Protein AF-A0A2U1L2U5-F1 (afdb_monomer_lite)

InterPro domains:
  IPR002562 3'-5' exonuclease domain [PF01612] (17-107)
  IPR012337 Ribonuclease H-like superfamily [SSF53098] (17-109)
  IPR036397 Ribonuclease H superfamily [G3DSA:3.30.420.10] (6-110)
  IPR051132 3'-5' Exonuclease domain-containing protein [PTHR13620] (3-108)

pLDDT: mean 72.52, std 18.17, range [34.91, 92.06]

Secondary structure (DSSP, 8-state):
-PPPTTTTS-S-----TTHHHHHHHHHHHH---------HHHHHHHHHT-GGGGG--HHHHHHHHH-------HHHHTS-TTSSS--HHHHHHHHHHHHHHHHHHHHHHHHHTTSSS--

S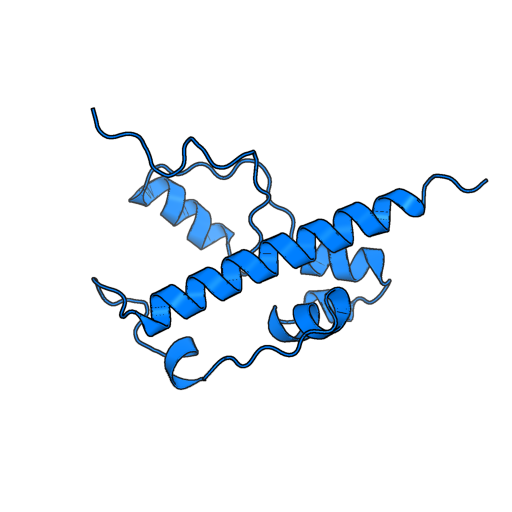equence (119 aa):
MRRDPLSDIPDTTLSKFGIENDVEKLIDDYNLSVGKMVDVRLLASEVYGLKELKNSGIKDLSVRVLGKEIRKPKSVTMSRWDNEWLVPSQVQYACVDAFLSYEIGRVLMNGGQNSSGGL

Organism: Artemisia annua (NCBI:txid35608)

Radius of gyration: 16.22 Å; chains: 1; bounding box: 41×37×44 Å

Foldseek 3Di:
DDDDPPPPDPLFAFEDPPCPVVQVCCCVVPVDDRDDHDHLLVLVCVLVVPPCSVVDDLQVLCCVQVVDHDDDPVCQVVDPPVDPDDDPVVVVNVVVSRVSRRVSVVSSVVSVVVPPPDD

Structure (mmCIF, N/CA/C/O backbone):
data_AF-A0A2U1L2U5-F1
#
_entry.id   AF-A0A2U1L2U5-F1
#
loop_
_atom_site.group_PDB
_atom_site.id
_atom_site.type_symbol
_atom_site.label_atom_id
_atom_site.label_alt_id
_atom_site.label_comp_id
_atom_site.label_asym_id
_atom_site.label_entity_id
_atom_site.label_seq_id
_atom_site.pdbx_PDB_ins_code
_atom_site.Cartn_x
_atom_site.Cartn_y
_atom_site.Cartn_z
_atom_site.occupancy
_atom_site.B_iso_or_equiv
_atom_site.auth_seq_id
_atom_site.auth_comp_id
_atom_site.auth_asym_id
_atom_site.auth_atom_id
_atom_site.pdbx_PDB_model_num
ATOM 1 N N . MET A 1 1 ? 10.708 23.421 -23.431 1.00 39.75 1 MET A N 1
ATOM 2 C CA . MET A 1 1 ? 9.963 23.640 -22.176 1.00 39.75 1 MET A CA 1
ATOM 3 C C . MET A 1 1 ? 9.152 22.381 -21.899 1.00 39.75 1 MET A C 1
ATOM 5 O O . MET A 1 1 ? 8.077 22.218 -22.461 1.00 39.75 1 MET A O 1
ATOM 9 N N . ARG A 1 2 ? 9.735 21.408 -21.187 1.00 46.50 2 ARG A N 1
ATOM 10 C CA . ARG A 1 2 ? 9.016 20.186 -20.802 1.00 46.50 2 ARG A CA 1
ATOM 11 C C . ARG A 1 2 ? 8.266 20.515 -19.517 1.00 46.50 2 ARG A C 1
ATOM 13 O O . ARG A 1 2 ? 8.898 20.982 -18.577 1.00 46.50 2 ARG A O 1
ATOM 20 N N . ARG A 1 3 ? 6.939 20.380 -19.526 1.00 47.88 3 ARG A N 1
ATOM 21 C CA . ARG A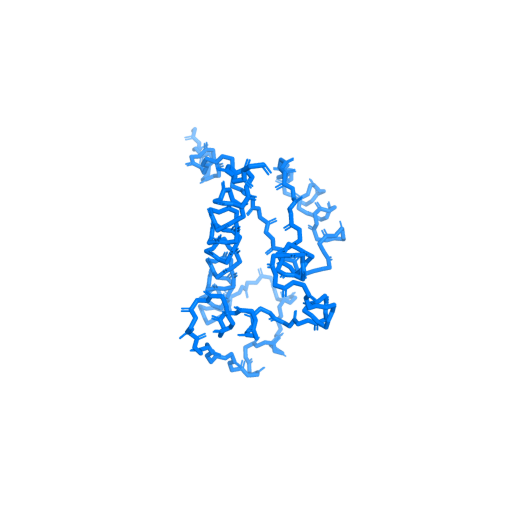 1 3 ? 6.147 20.494 -18.298 1.00 47.88 3 ARG A CA 1
ATOM 22 C C . ARG A 1 3 ? 6.510 19.313 -17.410 1.00 47.88 3 ARG A C 1
ATOM 24 O O . ARG A 1 3 ? 6.615 18.196 -17.917 1.00 47.88 3 ARG A O 1
ATOM 31 N N . ASP A 1 4 ? 6.734 19.594 -16.136 1.00 52.69 4 ASP A N 1
ATOM 32 C CA . ASP A 1 4 ? 6.854 18.569 -15.113 1.00 52.69 4 ASP A CA 1
ATOM 33 C C . ASP A 1 4 ? 5.506 17.824 -15.035 1.00 52.69 4 ASP A C 1
ATOM 35 O O . ASP A 1 4 ? 4.484 18.464 -14.785 1.00 52.69 4 ASP A O 1
ATOM 39 N N . PRO A 1 5 ? 5.450 16.507 -15.301 1.00 52.97 5 PRO A N 1
ATOM 40 C CA . PRO A 1 5 ? 4.209 15.730 -15.242 1.00 52.97 5 PRO A CA 1
ATOM 41 C C . PRO A 1 5 ? 3.556 15.721 -13.853 1.00 52.97 5 PRO A C 1
ATOM 43 O O . PRO A 1 5 ? 2.415 15.283 -13.721 1.00 52.97 5 PRO A O 1
ATOM 46 N N . LEU A 1 6 ? 4.285 16.166 -12.828 1.00 49.53 6 LEU A N 1
ATOM 47 C CA . LEU A 1 6 ? 3.880 16.140 -11.430 1.00 49.53 6 LEU A CA 1
ATOM 48 C C . LEU A 1 6 ? 3.467 17.529 -10.908 1.00 49.53 6 LEU A C 1
ATOM 50 O O . LEU A 1 6 ? 3.128 17.653 -9.737 1.00 49.53 6 LEU A O 1
ATOM 54 N N . SER A 1 7 ? 3.426 18.569 -11.754 1.00 52.09 7 SER A N 1
ATOM 55 C CA . SER A 1 7 ? 2.930 19.896 -11.343 1.00 52.09 7 SER A CA 1
ATOM 56 C C . SER A 1 7 ? 1.401 20.002 -11.301 1.00 52.09 7 SER A C 1
ATOM 58 O O . SER A 1 7 ? 0.871 20.916 -10.678 1.00 52.09 7 SER A O 1
ATOM 60 N N . ASP A 1 8 ? 0.697 19.088 -11.977 1.00 51.66 8 ASP A N 1
ATOM 61 C CA . ASP A 1 8 ? -0.769 19.089 -12.104 1.00 51.66 8 ASP A CA 1
ATOM 62 C C . ASP A 1 8 ? -1.465 18.120 -11.126 1.00 51.66 8 ASP A C 1
ATOM 64 O O . ASP A 1 8 ? -2.688 17.964 -11.169 1.00 51.66 8 ASP A O 1
ATOM 68 N N . ILE A 1 9 ? -0.719 17.458 -10.233 1.00 47.50 9 ILE A N 1
ATOM 69 C CA . ILE A 1 9 ? -1.323 16.663 -9.157 1.00 47.50 9 ILE A CA 1
ATOM 70 C C . ILE A 1 9 ? -1.651 17.628 -8.006 1.00 47.50 9 ILE A C 1
ATOM 72 O O . ILE A 1 9 ? -0.727 18.229 -7.459 1.00 47.50 9 ILE A O 1
ATOM 76 N N . PRO A 1 10 ? -2.931 17.802 -7.617 1.00 40.00 10 PRO A N 1
ATOM 77 C CA . PRO A 1 10 ? -3.279 18.569 -6.417 1.00 40.00 10 PRO A CA 1
ATOM 78 C C . PRO A 1 10 ? -2.560 17.970 -5.205 1.00 40.00 10 PRO A C 1
ATOM 80 O O . PRO A 1 10 ? -2.208 16.797 -5.276 1.00 40.00 10 PRO A O 1
ATOM 83 N N . ASP A 1 11 ? -2.373 18.726 -4.116 1.00 44.81 11 ASP A N 1
ATOM 84 C CA . ASP A 1 11 ? -1.753 18.284 -2.851 1.00 44.81 11 ASP A CA 1
ATOM 85 C C . ASP A 1 11 ? -2.270 16.902 -2.403 1.00 44.81 11 ASP A C 1
ATOM 87 O O . ASP A 1 11 ? -3.237 16.763 -1.649 1.00 44.81 11 ASP A O 1
ATOM 91 N N . THR A 1 12 ? -1.658 15.841 -2.923 1.00 42.06 12 THR A N 1
ATOM 92 C CA . THR A 1 12 ? -2.180 14.485 -2.813 1.00 42.06 12 THR A CA 1
ATOM 93 C C . THR A 1 12 ? -1.422 13.838 -1.680 1.00 42.06 12 THR A C 1
ATOM 95 O O . THR A 1 12 ? -0.204 13.689 -1.727 1.00 42.06 12 THR A O 1
ATOM 98 N N . THR A 1 13 ? -2.145 13.459 -0.633 1.00 46.72 13 THR A N 1
ATOM 99 C CA . THR A 1 13 ? -1.589 12.666 0.460 1.00 46.72 13 THR A CA 1
ATOM 100 C C . THR A 1 13 ? -1.139 11.314 -0.093 1.00 46.72 13 THR A C 1
ATOM 102 O O . THR A 1 13 ? -1.961 10.452 -0.405 1.00 46.72 13 THR A O 1
ATOM 105 N N . LEU A 1 14 ? 0.171 11.138 -0.253 1.00 42.44 14 LEU A N 1
ATOM 106 C CA . LEU A 1 14 ? 0.774 9.880 -0.680 1.00 42.44 14 LEU A CA 1
ATOM 107 C C . LEU A 1 14 ? 1.016 9.009 0.556 1.00 42.44 14 LEU A C 1
ATOM 109 O O . LEU A 1 14 ? 1.652 9.435 1.518 1.00 42.44 14 LEU A O 1
ATOM 113 N N . SER A 1 15 ? 0.492 7.784 0.535 1.00 43.97 15 SER A N 1
ATOM 114 C CA . SER A 1 15 ? 0.660 6.813 1.616 1.00 43.97 15 SER A CA 1
ATOM 115 C C . SER A 1 15 ? 1.237 5.520 1.059 1.00 43.97 15 SER A C 1
ATOM 117 O O . SER A 1 15 ? 0.566 4.805 0.319 1.00 43.97 15 SER A O 1
ATOM 119 N N . LYS A 1 16 ? 2.489 5.201 1.374 1.00 42.31 16 LYS A N 1
ATOM 120 C CA . LYS A 1 16 ? 3.072 3.869 1.156 1.00 42.31 16 LYS A CA 1
ATOM 121 C C . LYS A 1 16 ? 3.924 3.484 2.366 1.00 42.31 16 LYS A C 1
ATOM 123 O O . LYS A 1 16 ? 4.100 4.261 3.284 1.00 42.31 16 LYS A O 1
ATOM 128 N N . PHE A 1 17 ? 4.334 2.232 2.439 1.00 47.22 17 PHE A N 1
ATOM 129 C CA . PHE A 1 17 ? 4.953 1.618 3.611 1.00 47.22 17 PHE A CA 1
ATOM 130 C C . PHE A 1 17 ? 6.475 1.811 3.562 1.00 47.22 17 PHE A C 1
ATOM 132 O O . PHE A 1 17 ? 7.033 1.677 2.483 1.00 47.22 17 PHE A O 1
ATOM 139 N N . GLY A 1 18 ? 7.152 2.055 4.693 1.00 49.28 18 GLY A N 1
ATOM 140 C CA . GLY A 1 18 ? 8.631 2.108 4.728 1.00 49.28 18 GLY A CA 1
ATOM 141 C C . GLY A 1 18 ? 9.251 3.329 4.032 1.00 49.28 18 GLY A C 1
ATOM 142 O O . GLY A 1 18 ? 10.397 3.283 3.604 1.00 49.28 18 GLY A O 1
ATOM 143 N N . ILE A 1 19 ? 8.477 4.407 3.923 1.00 56.03 19 ILE A N 1
ATOM 144 C CA . ILE A 1 19 ? 8.712 5.539 3.021 1.00 56.03 19 ILE A CA 1
ATOM 145 C C . ILE A 1 19 ? 9.783 6.529 3.458 1.00 56.03 19 ILE A C 1
ATOM 147 O O . ILE A 1 19 ? 10.123 7.371 2.650 1.00 56.03 19 ILE A O 1
ATOM 151 N N . GLU A 1 20 ? 10.335 6.479 4.668 1.00 54.06 20 GLU A N 1
ATOM 152 C CA . GLU A 1 20 ? 11.392 7.435 5.049 1.00 54.06 20 GLU A CA 1
ATOM 153 C C . GLU A 1 20 ? 12.589 7.317 4.097 1.00 54.06 20 GLU A C 1
ATOM 155 O O . GLU A 1 20 ? 13.004 8.300 3.492 1.00 54.06 20 GLU A O 1
ATOM 160 N N . ASN A 1 21 ? 13.022 6.081 3.845 1.00 54.72 21 ASN A N 1
ATOM 161 C CA . ASN A 1 21 ? 14.128 5.778 2.943 1.00 54.72 21 ASN A CA 1
ATOM 162 C C . ASN A 1 21 ? 13.750 5.956 1.456 1.00 54.72 21 ASN A C 1
ATOM 164 O O . ASN A 1 21 ? 14.603 6.257 0.627 1.00 54.72 21 ASN A O 1
ATOM 168 N N . ASP A 1 22 ? 12.473 5.766 1.098 1.00 56.91 22 ASP A N 1
ATOM 169 C CA . ASP A 1 22 ? 11.992 5.969 -0.278 1.00 56.91 22 ASP A CA 1
ATOM 170 C C . ASP A 1 22 ? 11.759 7.455 -0.592 1.00 56.91 22 ASP A C 1
ATOM 172 O O . ASP A 1 22 ? 11.950 7.879 -1.725 1.00 56.91 22 ASP A O 1
ATOM 176 N N . VAL A 1 23 ? 11.364 8.261 0.396 1.00 56.03 23 VAL A N 1
ATOM 177 C CA . VAL A 1 23 ? 11.200 9.717 0.283 1.00 56.03 23 VAL A CA 1
ATOM 178 C C . VAL A 1 23 ? 12.556 10.392 0.209 1.00 56.03 23 VAL A C 1
ATOM 180 O O . VAL A 1 23 ? 12.730 11.267 -0.630 1.00 56.03 23 VAL A O 1
ATOM 183 N N . GLU A 1 24 ? 13.515 9.957 1.026 1.00 56.72 24 GLU A N 1
ATOM 184 C CA . GLU A 1 24 ? 14.898 10.425 0.939 1.00 56.72 24 GLU A CA 1
ATOM 185 C C . GLU A 1 24 ? 15.456 10.162 -0.468 1.00 56.72 24 GLU A C 1
ATOM 187 O O . GLU A 1 24 ? 15.916 11.089 -1.121 1.00 56.72 24 GLU A O 1
ATOM 192 N N . LYS A 1 25 ? 15.228 8.968 -1.034 1.00 61.34 25 LYS A N 1
ATOM 193 C CA . LYS A 1 25 ? 15.567 8.675 -2.439 1.00 61.34 25 LYS A CA 1
ATOM 194 C C . LYS A 1 25 ? 14.776 9.483 -3.467 1.00 61.34 25 LYS A C 1
ATOM 196 O O . LYS A 1 25 ? 15.325 9.862 -4.490 1.00 61.34 25 LYS A O 1
ATOM 201 N N . LEU A 1 26 ? 13.490 9.759 -3.251 1.00 60.34 26 LEU A N 1
ATOM 202 C CA . LEU A 1 26 ? 12.705 10.594 -4.173 1.00 60.34 26 LEU A CA 1
ATOM 203 C C . LEU A 1 26 ? 13.195 12.048 -4.194 1.00 60.34 26 LEU A C 1
ATOM 205 O O . LEU A 1 26 ? 13.147 12.698 -5.240 1.00 60.34 26 LEU A O 1
ATOM 209 N N . ILE A 1 27 ? 13.674 12.549 -3.057 1.00 57.03 27 ILE A N 1
ATOM 210 C CA . ILE A 1 27 ? 14.282 13.872 -2.940 1.00 57.03 27 ILE A CA 1
ATOM 211 C C . ILE A 1 27 ? 15.685 13.855 -3.557 1.00 57.03 27 ILE A C 1
ATOM 213 O O . ILE A 1 27 ? 15.969 14.692 -4.409 1.00 57.03 27 ILE A O 1
ATOM 217 N N . ASP A 1 28 ? 16.521 12.883 -3.199 1.00 58.72 28 ASP A N 1
ATOM 218 C CA . ASP A 1 28 ? 17.924 12.824 -3.617 1.00 58.72 28 ASP A CA 1
ATOM 219 C C . ASP A 1 28 ? 18.090 12.462 -5.101 1.00 58.72 28 ASP A C 1
ATOM 221 O O . ASP A 1 28 ? 18.858 13.110 -5.813 1.00 58.72 28 ASP A O 1
ATOM 225 N N . ASP A 1 29 ? 17.342 11.472 -5.597 1.00 60.81 29 ASP A N 1
ATOM 226 C CA . ASP A 1 29 ? 17.493 10.968 -6.968 1.00 60.81 29 ASP A CA 1
ATOM 227 C C . ASP A 1 29 ? 16.632 11.748 -7.978 1.00 60.81 29 ASP A C 1
ATOM 229 O O . ASP A 1 29 ? 16.969 11.811 -9.164 1.00 60.81 29 ASP A O 1
ATOM 233 N N . TYR A 1 30 ? 15.513 12.343 -7.535 1.00 53.44 30 TYR A N 1
ATOM 234 C CA . TYR A 1 30 ? 14.509 12.941 -8.432 1.00 53.44 30 TYR A CA 1
ATOM 235 C C . TYR A 1 30 ? 14.037 14.352 -8.041 1.00 53.44 30 TYR A C 1
ATOM 237 O O . TYR A 1 30 ? 13.258 14.947 -8.787 1.00 53.44 30 TYR A O 1
ATOM 245 N N . ASN A 1 31 ? 14.504 14.919 -6.921 1.00 55.06 31 ASN A N 1
ATOM 246 C CA . ASN A 1 31 ? 14.126 16.247 -6.413 1.00 55.06 31 ASN A CA 1
ATOM 247 C C . ASN A 1 31 ? 12.601 16.440 -6.245 1.00 55.06 31 ASN A C 1
ATOM 249 O O . ASN A 1 31 ? 12.071 17.543 -6.416 1.00 55.06 31 ASN A O 1
ATOM 253 N N . LEU A 1 32 ? 11.889 15.357 -5.911 1.00 52.34 32 LEU A N 1
ATOM 254 C CA . LEU A 1 32 ? 10.440 15.337 -5.709 1.00 52.34 32 LEU A CA 1
ATOM 255 C C . LEU A 1 32 ? 10.092 15.505 -4.228 1.00 52.34 32 LEU A C 1
ATOM 257 O O . LEU A 1 32 ? 10.257 14.592 -3.422 1.00 52.34 32 LEU A O 1
ATOM 261 N N . SER A 1 33 ? 9.565 16.680 -3.875 1.00 50.16 33 SER A N 1
ATOM 262 C CA . SER A 1 33 ? 9.103 16.978 -2.516 1.00 50.16 33 SER A CA 1
ATOM 263 C C . SER A 1 33 ? 7.708 16.395 -2.261 1.00 50.16 33 SER A C 1
ATOM 265 O O . SER A 1 33 ? 6.781 16.607 -3.042 1.00 50.16 33 SER A O 1
ATOM 267 N N . VAL A 1 34 ? 7.543 15.678 -1.147 1.00 54.97 34 VAL A N 1
ATOM 268 C CA . VAL A 1 34 ? 6.253 15.127 -0.702 1.00 54.97 34 VAL A CA 1
ATOM 269 C C . VAL A 1 34 ? 5.680 16.024 0.401 1.00 54.97 34 VAL A C 1
ATOM 271 O O . VAL A 1 34 ? 6.251 16.109 1.483 1.00 54.97 34 VAL A O 1
ATOM 274 N N . GLY A 1 35 ? 4.550 16.693 0.138 1.00 56.16 35 GLY A N 1
ATOM 275 C CA . GLY A 1 35 ? 4.001 17.737 1.019 1.00 56.16 35 GLY A CA 1
ATOM 276 C C . GLY A 1 35 ? 3.440 17.249 2.364 1.00 56.16 35 GLY A C 1
ATOM 277 O O . GLY A 1 35 ? 3.891 17.687 3.419 1.00 56.16 35 GLY A O 1
ATOM 278 N N . LYS A 1 36 ? 2.439 16.354 2.363 1.00 57.28 36 LYS A N 1
ATOM 279 C CA . LYS A 1 36 ? 1.832 15.821 3.599 1.00 57.28 36 LYS A CA 1
ATOM 280 C C . LYS A 1 36 ? 1.654 14.311 3.518 1.00 57.28 36 LYS A C 1
ATOM 282 O O . LYS A 1 36 ? 0.951 13.797 2.650 1.00 57.28 36 LYS A O 1
ATOM 287 N N . MET A 1 37 ? 2.276 13.620 4.463 1.00 60.50 37 MET A N 1
ATOM 288 C CA . MET A 1 37 ? 2.251 12.170 4.588 1.00 60.50 37 MET A CA 1
ATOM 289 C C . MET A 1 37 ? 1.290 11.773 5.706 1.00 60.50 37 MET A C 1
ATOM 291 O O . MET A 1 37 ? 1.377 12.277 6.824 1.00 60.50 37 MET A O 1
ATOM 295 N N . VAL A 1 38 ? 0.374 10.859 5.404 1.00 68.12 38 VAL A N 1
ATOM 296 C CA . VAL A 1 38 ? -0.484 10.221 6.405 1.00 68.12 38 VAL A CA 1
ATOM 297 C C . VAL A 1 38 ? -0.333 8.722 6.232 1.00 68.12 38 VAL A C 1
ATOM 299 O O . VAL A 1 38 ? -0.548 8.198 5.137 1.00 68.12 38 VAL A O 1
ATOM 302 N N . ASP A 1 39 ? 0.037 8.017 7.297 1.00 78.00 39 ASP A N 1
ATOM 303 C CA . ASP A 1 39 ? 0.030 6.557 7.284 1.00 78.00 39 ASP A CA 1
ATOM 304 C C . ASP A 1 39 ? -1.426 6.071 7.336 1.00 78.00 39 ASP A C 1
ATOM 306 O O . ASP A 1 39 ? -2.108 6.200 8.356 1.00 78.00 39 ASP A O 1
ATOM 310 N N . VAL A 1 40 ? -1.914 5.505 6.228 1.00 82.75 40 VAL A N 1
ATOM 311 C CA . VAL A 1 40 ? -3.295 5.010 6.126 1.00 82.75 40 VAL A CA 1
ATOM 312 C C . VAL A 1 40 ? -3.585 3.868 7.093 1.00 82.75 40 VAL A C 1
ATOM 314 O O . VAL A 1 40 ? -4.742 3.665 7.441 1.00 82.75 40 VAL A O 1
ATOM 317 N N . ARG A 1 41 ? -2.570 3.138 7.571 1.00 84.56 41 ARG A N 1
ATOM 318 C CA . ARG A 1 41 ? -2.747 2.112 8.607 1.00 84.56 41 ARG A CA 1
ATOM 319 C C . ARG A 1 41 ? -3.005 2.729 9.963 1.00 84.56 41 ARG A C 1
ATOM 321 O O . ARG A 1 41 ? -3.866 2.246 10.692 1.00 84.56 41 ARG A O 1
ATOM 328 N N . LEU A 1 42 ? -2.246 3.772 10.301 1.00 85.56 42 LEU A N 1
ATOM 329 C CA . LEU A 1 42 ? -2.442 4.503 11.545 1.00 85.56 42 LEU A CA 1
ATOM 330 C C . LEU A 1 42 ? -3.838 5.118 11.541 1.00 85.56 42 L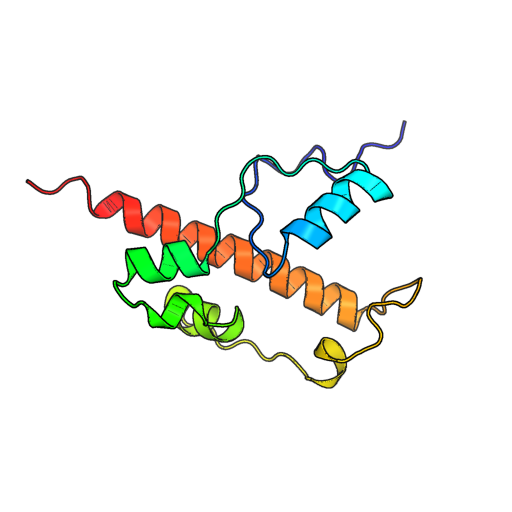EU A C 1
ATOM 332 O O . LEU A 1 42 ? -4.621 4.832 12.444 1.00 85.56 42 LEU A O 1
ATOM 336 N N . LEU A 1 43 ? -4.182 5.816 10.458 1.00 86.44 43 LEU A N 1
ATOM 337 C CA . LEU A 1 43 ? -5.501 6.410 10.286 1.00 86.44 43 LEU A CA 1
ATOM 338 C C . LEU A 1 43 ? -6.615 5.352 10.335 1.00 86.44 43 LEU A C 1
ATOM 340 O O . LEU A 1 43 ? -7.608 5.538 11.029 1.00 86.44 43 LEU A O 1
ATOM 344 N N . ALA A 1 44 ? -6.449 4.206 9.667 1.00 86.62 44 ALA A N 1
ATOM 345 C CA . ALA A 1 44 ? -7.422 3.116 9.740 1.00 86.62 44 ALA A CA 1
ATOM 346 C C . ALA A 1 44 ? -7.545 2.555 11.165 1.00 86.62 44 ALA A C 1
ATOM 348 O O . ALA A 1 44 ? -8.653 2.312 11.637 1.00 86.62 44 ALA A O 1
ATOM 349 N N . SER A 1 45 ? -6.426 2.367 11.870 1.00 90.31 45 SER A N 1
ATOM 350 C CA . SER A 1 45 ? -6.435 1.865 13.247 1.00 90.31 45 SER A CA 1
ATOM 351 C C . SER A 1 45 ? -7.176 2.799 14.201 1.00 90.31 45 SER A C 1
ATOM 353 O O . SER A 1 45 ? -7.861 2.324 15.103 1.00 90.31 45 SER A O 1
ATOM 355 N N . GLU A 1 46 ? -7.085 4.108 13.973 1.00 88.25 46 GLU A N 1
ATOM 356 C CA . GLU A 1 46 ? -7.786 5.133 14.745 1.00 88.25 46 GLU A CA 1
ATOM 357 C C . GLU A 1 46 ? -9.275 5.165 14.395 1.00 88.25 46 GLU A C 1
ATOM 359 O O . GLU A 1 46 ? -10.109 5.051 15.289 1.00 88.25 46 GLU A O 1
ATOM 364 N N . VAL A 1 47 ? -9.615 5.220 13.101 1.00 88.62 47 VAL A N 1
ATOM 365 C CA . VAL A 1 47 ? -11.007 5.276 12.619 1.00 88.62 47 VAL A CA 1
ATOM 366 C C . VAL A 1 47 ? -11.811 4.039 13.030 1.00 88.62 47 VAL A C 1
ATOM 368 O O . VAL A 1 47 ? -12.976 4.163 13.399 1.00 88.62 47 VAL A O 1
ATOM 371 N N . TYR A 1 48 ? -11.215 2.843 12.990 1.00 87.62 48 TYR A N 1
ATOM 372 C CA . TYR A 1 48 ? -11.902 1.604 13.378 1.00 87.62 48 TYR A CA 1
ATOM 373 C C . TYR A 1 48 ? -11.678 1.196 14.841 1.00 87.62 48 TYR A C 1
ATOM 375 O O . TYR A 1 48 ? -12.306 0.238 15.288 1.00 87.62 48 TYR A O 1
ATOM 383 N N . GLY A 1 49 ? -10.783 1.861 15.578 1.00 89.31 49 GLY A N 1
ATOM 384 C CA . GLY A 1 49 ? -10.408 1.470 16.944 1.00 89.31 49 GLY A CA 1
ATOM 385 C C . GLY A 1 49 ? -9.666 0.127 17.041 1.00 89.31 49 GLY A C 1
ATOM 386 O O . GLY A 1 49 ? -9.671 -0.504 18.097 1.00 89.31 49 GLY A O 1
ATOM 387 N N . LEU A 1 50 ? -9.038 -0.328 15.952 1.00 89.25 50 LEU A N 1
ATOM 388 C CA . LEU A 1 50 ? -8.418 -1.651 15.820 1.00 89.25 50 LEU A CA 1
ATOM 389 C C . LEU A 1 50 ? -6.898 -1.527 15.675 1.00 89.25 50 LEU A C 1
ATOM 391 O O . LEU A 1 50 ? -6.381 -1.175 14.612 1.00 89.25 50 LEU A O 1
ATOM 395 N N . LYS A 1 51 ? -6.159 -1.817 16.753 1.00 87.81 51 LYS A N 1
ATOM 396 C CA . LYS A 1 51 ? -4.694 -1.649 16.799 1.00 87.81 51 LYS A CA 1
ATOM 397 C C . LYS A 1 51 ? -3.959 -2.565 15.820 1.00 87.81 51 LYS A C 1
ATOM 399 O O . LYS A 1 51 ? -2.880 -2.204 15.358 1.00 87.81 51 LYS A O 1
ATOM 404 N N . GLU A 1 52 ? -4.527 -3.719 15.488 1.00 87.88 52 GLU A N 1
ATOM 405 C CA . GLU A 1 52 ? -3.957 -4.683 14.549 1.00 87.88 52 GLU A CA 1
ATOM 406 C C . GLU A 1 52 ? -3.818 -4.125 13.126 1.00 87.88 52 GLU A C 1
ATOM 408 O O . GLU A 1 52 ? -2.915 -4.541 12.399 1.00 87.88 52 GLU A O 1
ATOM 413 N N . LEU A 1 53 ? -4.624 -3.118 12.756 1.00 86.75 53 LEU A N 1
ATOM 414 C CA . LEU A 1 53 ? -4.559 -2.485 11.434 1.00 86.75 53 LEU A CA 1
ATOM 415 C C . LEU A 1 53 ? -3.233 -1.756 11.186 1.00 86.75 53 LEU A C 1
ATOM 417 O O . LEU A 1 53 ? -2.840 -1.578 10.034 1.00 86.75 53 LEU A O 1
ATOM 421 N N . LYS A 1 54 ? -2.487 -1.423 12.248 1.00 84.81 54 LYS A N 1
ATOM 422 C CA . LYS A 1 54 ? -1.123 -0.874 12.155 1.00 84.81 54 LYS A CA 1
ATOM 423 C C . LYS A 1 54 ? -0.138 -1.832 11.477 1.00 84.81 54 LYS A C 1
ATOM 425 O O . LYS A 1 54 ? 0.869 -1.387 10.936 1.00 84.81 54 LYS A O 1
ATOM 430 N N . ASN A 1 55 ? -0.447 -3.128 11.467 1.00 84.00 55 ASN A N 1
ATOM 431 C CA . ASN A 1 55 ? 0.362 -4.168 10.832 1.00 84.00 55 ASN A CA 1
ATOM 432 C C . ASN A 1 55 ? -0.273 -4.711 9.540 1.00 84.00 55 ASN A C 1
ATOM 434 O O . ASN A 1 55 ? 0.269 -5.633 8.933 1.00 84.00 55 ASN A O 1
ATOM 438 N N . SER A 1 56 ? -1.411 -4.160 9.107 1.00 84.94 56 SER A N 1
ATOM 439 C CA . SER A 1 56 ? -2.107 -4.613 7.904 1.00 84.94 56 SER A CA 1
ATOM 440 C C . SER A 1 56 ? -1.410 -4.152 6.633 1.00 84.94 56 SER A C 1
ATOM 442 O O . SER A 1 56 ? -0.965 -3.009 6.523 1.00 84.94 56 SER A O 1
ATOM 444 N N . GLY A 1 57 ? -1.378 -5.033 5.635 1.00 85.50 57 GLY A N 1
ATOM 445 C CA . GLY A 1 57 ? -0.972 -4.661 4.288 1.00 85.50 57 GLY A CA 1
ATOM 446 C C . GLY A 1 57 ? -2.083 -3.912 3.554 1.00 85.50 57 GLY A C 1
ATOM 447 O O . GLY A 1 57 ? -3.262 -3.988 3.900 1.00 85.50 57 GLY A O 1
ATOM 448 N N . ILE A 1 58 ? -1.726 -3.245 2.457 1.00 83.94 58 ILE A N 1
ATOM 449 C CA . ILE A 1 58 ? -2.694 -2.526 1.615 1.00 83.94 58 ILE A CA 1
ATOM 450 C C . ILE A 1 58 ? -3.817 -3.426 1.071 1.00 83.94 58 ILE A C 1
ATOM 452 O O . ILE A 1 58 ? -4.928 -2.953 0.850 1.00 83.94 58 ILE A O 1
ATOM 456 N N . LYS A 1 59 ? -3.562 -4.732 0.897 1.00 85.69 59 LYS A N 1
ATOM 457 C CA . LYS A 1 59 ? -4.590 -5.712 0.514 1.00 85.69 59 LYS A CA 1
ATOM 458 C C . LYS A 1 59 ? -5.684 -5.803 1.582 1.00 85.69 59 LYS A C 1
ATOM 460 O O . LYS A 1 59 ? -6.861 -5.704 1.251 1.00 85.69 59 LYS A O 1
ATOM 465 N N . ASP A 1 60 ? -5.290 -5.966 2.840 1.00 89.19 60 ASP A N 1
ATOM 466 C CA . ASP A 1 60 ? -6.224 -6.135 3.955 1.00 89.19 60 ASP A CA 1
ATOM 467 C C . ASP A 1 60 ? -7.008 -4.842 4.196 1.00 89.19 60 ASP A C 1
ATOM 469 O O . ASP A 1 60 ? -8.227 -4.868 4.367 1.00 89.19 60 ASP A O 1
ATOM 473 N N . LEU A 1 61 ? -6.328 -3.694 4.091 1.00 89.56 61 LEU A N 1
ATOM 474 C CA . LEU A 1 61 ? -6.977 -2.386 4.151 1.00 89.56 61 LEU A CA 1
ATOM 475 C C . LEU A 1 61 ? -7.956 -2.164 2.989 1.00 89.56 61 LEU A C 1
ATOM 477 O O . LEU A 1 61 ? -9.032 -1.621 3.210 1.00 89.56 61 LEU A O 1
ATOM 481 N N . SER A 1 62 ? -7.646 -2.623 1.773 1.00 89.75 62 SER A N 1
ATOM 482 C CA . SER A 1 62 ? -8.566 -2.510 0.626 1.00 89.75 62 SER A CA 1
ATOM 483 C C . SER A 1 62 ? -9.863 -3.285 0.863 1.00 89.75 62 SER A C 1
ATOM 485 O O . SER A 1 62 ? -10.951 -2.795 0.557 1.00 89.75 62 SER A O 1
ATOM 487 N N . VAL A 1 63 ? -9.770 -4.474 1.464 1.00 92.06 63 VAL A N 1
ATOM 488 C CA . VAL A 1 63 ? -10.953 -5.262 1.831 1.00 92.06 63 VAL A CA 1
ATOM 489 C C . VAL A 1 63 ? -11.735 -4.558 2.934 1.00 92.06 63 VAL A C 1
ATOM 491 O O . VAL A 1 63 ? -12.947 -4.407 2.822 1.00 92.06 63 VAL A O 1
ATOM 494 N N . ARG A 1 64 ? -11.053 -4.091 3.985 1.00 92.06 64 ARG A N 1
ATOM 495 C CA . ARG A 1 64 ? -11.706 -3.481 5.148 1.00 92.06 64 ARG A CA 1
ATOM 496 C C . ARG A 1 64 ? -12.366 -2.138 4.836 1.00 92.06 64 ARG A C 1
ATOM 498 O O . ARG A 1 64 ? -13.481 -1.906 5.289 1.00 92.06 64 ARG A O 1
ATOM 505 N N . VAL A 1 65 ? -11.671 -1.268 4.109 1.00 90.06 65 VAL A N 1
ATOM 506 C CA . VAL A 1 65 ? -12.077 0.127 3.880 1.00 90.06 65 VAL A CA 1
ATOM 507 C C . VAL A 1 65 ? -12.919 0.265 2.617 1.00 90.06 65 VAL A C 1
ATOM 509 O O . VAL A 1 65 ? -13.914 0.982 2.623 1.00 90.06 65 VAL A O 1
ATOM 512 N N . LEU A 1 66 ? -12.550 -0.432 1.538 1.00 90.25 66 LEU A N 1
ATOM 513 C CA . LEU A 1 66 ? -13.213 -0.298 0.235 1.00 90.25 66 LEU A CA 1
ATOM 514 C C . LEU A 1 66 ? -14.156 -1.466 -0.086 1.00 90.25 66 LEU A C 1
ATOM 516 O O . LEU A 1 66 ? -14.877 -1.412 -1.083 1.00 90.25 66 LEU A O 1
ATOM 520 N N . GLY A 1 67 ? -14.132 -2.551 0.697 1.00 91.88 67 GLY A N 1
ATOM 521 C CA . GLY A 1 67 ? -14.874 -3.774 0.376 1.00 91.88 67 GLY A CA 1
ATOM 522 C C . GLY A 1 67 ? -14.364 -4.467 -0.893 1.00 91.88 67 GLY A C 1
ATOM 523 O O . GLY A 1 67 ? -15.124 -5.175 -1.554 1.00 91.88 67 GLY A O 1
ATOM 524 N N . LYS A 1 68 ? -13.105 -4.225 -1.290 1.00 89.38 68 LYS A N 1
ATOM 525 C CA . LYS A 1 68 ? -12.523 -4.746 -2.536 1.00 89.38 68 LYS A CA 1
ATOM 526 C C . LYS A 1 68 ? -11.372 -5.698 -2.251 1.00 89.38 68 LYS A C 1
ATOM 528 O O . LYS A 1 68 ? -10.367 -5.319 -1.656 1.00 89.38 68 LYS A O 1
ATOM 533 N N . GLU A 1 69 ? -11.493 -6.925 -2.749 1.00 90.31 69 GLU A N 1
ATOM 534 C CA . GLU A 1 69 ? -10.376 -7.862 -2.773 1.00 90.31 69 GLU A CA 1
ATOM 535 C C . GLU A 1 69 ? -9.480 -7.588 -3.984 1.00 90.31 69 GLU A C 1
ATOM 537 O O . GLU A 1 69 ? -9.929 -7.579 -5.130 1.00 90.31 69 GLU A O 1
ATOM 542 N N . ILE A 1 70 ? -8.189 -7.393 -3.720 1.00 86.00 70 ILE A N 1
ATOM 543 C CA . ILE A 1 70 ? -7.185 -7.141 -4.749 1.00 86.00 70 ILE A CA 1
ATOM 544 C C . ILE A 1 70 ? -6.255 -8.344 -4.850 1.00 86.00 70 ILE A C 1
ATOM 546 O O . ILE A 1 70 ? -5.659 -8.792 -3.864 1.00 86.00 70 ILE A O 1
AT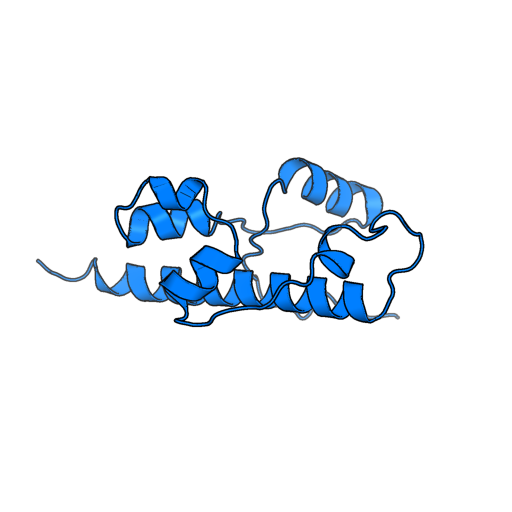OM 550 N N . ARG A 1 71 ? -6.100 -8.860 -6.073 1.00 84.94 71 ARG A N 1
ATOM 551 C CA . ARG A 1 71 ? -5.110 -9.893 -6.377 1.00 84.94 71 ARG A CA 1
ATOM 552 C C . ARG A 1 71 ? -3.762 -9.248 -6.645 1.00 84.94 71 ARG A C 1
ATOM 554 O O . ARG A 1 71 ? -3.609 -8.462 -7.572 1.00 84.94 71 ARG A O 1
ATOM 561 N N . LYS A 1 72 ? -2.776 -9.651 -5.852 1.00 81.56 72 LYS A N 1
ATOM 562 C CA . LYS A 1 72 ? -1.380 -9.250 -5.995 1.00 81.56 72 LYS A CA 1
ATOM 563 C C . LYS A 1 72 ? -0.549 -10.481 -6.339 1.00 81.56 72 LYS A C 1
ATOM 565 O O . LYS A 1 72 ? -0.235 -11.262 -5.439 1.00 81.56 72 LYS A O 1
ATOM 570 N N . PRO A 1 73 ? -0.274 -10.733 -7.628 1.00 84.06 73 PRO A N 1
ATOM 571 C CA . PRO A 1 73 ? 0.490 -11.905 -8.020 1.00 84.06 73 PRO A CA 1
ATOM 572 C C . PRO A 1 73 ? 1.905 -11.818 -7.438 1.00 84.06 73 PRO A C 1
ATOM 574 O O . PRO A 1 73 ? 2.630 -10.855 -7.688 1.00 84.06 73 PRO A O 1
ATOM 577 N N . LYS A 1 74 ? 2.312 -12.850 -6.682 1.00 85.44 74 LYS A N 1
ATOM 578 C CA . LYS A 1 74 ? 3.648 -12.924 -6.062 1.00 85.44 74 LYS A CA 1
ATOM 579 C C . LYS A 1 74 ? 4.774 -12.782 -7.085 1.00 85.44 74 LYS A C 1
ATOM 581 O O . LYS A 1 74 ? 5.810 -12.218 -6.758 1.00 85.44 74 LYS A O 1
ATOM 586 N N . SER A 1 75 ? 4.547 -13.245 -8.316 1.00 88.00 75 SER A N 1
ATOM 587 C CA . SER A 1 75 ? 5.484 -13.097 -9.431 1.00 88.00 75 SER A CA 1
ATOM 588 C C . SER A 1 75 ? 5.822 -11.642 -9.751 1.00 88.00 75 SER A C 1
ATOM 590 O O . SER A 1 75 ? 6.921 -11.391 -10.222 1.00 88.00 75 SER A O 1
ATOM 592 N N . VAL A 1 76 ? 4.919 -10.692 -9.481 1.00 87.31 76 VAL A N 1
ATOM 593 C CA . VAL A 1 76 ? 5.178 -9.254 -9.648 1.00 87.31 76 VAL A CA 1
ATOM 594 C C . VAL A 1 76 ? 5.697 -8.655 -8.343 1.00 87.31 76 VAL A C 1
ATOM 596 O O . VAL A 1 76 ? 6.709 -7.962 -8.355 1.00 87.31 76 VAL A O 1
ATOM 599 N N . THR A 1 77 ? 5.082 -8.972 -7.197 1.00 85.38 77 THR A N 1
ATOM 600 C CA . THR A 1 77 ? 5.513 -8.440 -5.889 1.00 85.38 77 THR A CA 1
ATOM 601 C C . THR A 1 77 ? 6.971 -8.777 -5.566 1.00 85.38 77 THR A C 1
ATOM 603 O O . THR A 1 77 ? 7.672 -7.934 -5.024 1.00 85.38 77 THR A O 1
ATOM 606 N N . MET A 1 78 ? 7.439 -9.972 -5.937 1.00 87.81 78 MET A N 1
ATOM 607 C CA . MET A 1 78 ? 8.809 -10.451 -5.700 1.00 87.81 78 MET A CA 1
ATOM 608 C C . MET A 1 78 ? 9.691 -10.409 -6.961 1.00 87.81 78 MET A C 1
ATOM 610 O O . MET A 1 78 ? 10.706 -11.100 -7.026 1.00 87.81 78 MET A O 1
ATOM 614 N N . SER A 1 79 ? 9.283 -9.659 -7.989 1.00 89.00 79 SER A N 1
ATOM 615 C CA . SER A 1 79 ? 10.090 -9.470 -9.201 1.00 89.00 79 SER A CA 1
ATOM 616 C C . SER A 1 79 ? 11.303 -8.562 -8.952 1.00 89.00 79 SER A C 1
ATOM 618 O O . SER A 1 79 ? 11.451 -7.971 -7.883 1.00 89.00 79 SER A O 1
ATOM 620 N N . ARG A 1 80 ? 12.179 -8.444 -9.956 1.00 90.19 80 ARG A N 1
ATOM 621 C CA . ARG A 1 80 ? 13.323 -7.521 -9.961 1.00 90.19 80 ARG A CA 1
ATOM 622 C C . ARG A 1 80 ? 12.848 -6.070 -10.090 1.00 90.19 80 ARG A C 1
ATOM 624 O O . ARG A 1 80 ? 12.700 -5.559 -11.198 1.00 90.19 80 ARG A O 1
ATOM 631 N N . TRP A 1 81 ? 12.540 -5.437 -8.963 1.00 87.62 81 TRP A N 1
ATOM 632 C CA . TRP A 1 81 ? 12.181 -4.012 -8.886 1.00 87.62 81 TRP A CA 1
ATOM 633 C C . TRP A 1 81 ? 13.393 -3.078 -8.974 1.00 87.62 81 TRP A C 1
ATOM 635 O O . TRP A 1 81 ? 13.227 -1.879 -9.151 1.00 87.62 81 TRP A O 1
ATOM 645 N N . ASP A 1 82 ? 14.591 -3.644 -8.864 1.00 87.12 82 ASP A N 1
ATOM 646 C CA . ASP A 1 82 ? 15.900 -3.005 -8.977 1.00 87.12 82 ASP A CA 1
ATOM 647 C C . ASP A 1 82 ? 16.426 -2.927 -10.421 1.00 87.12 82 ASP A C 1
ATOM 649 O O . ASP A 1 82 ? 17.523 -2.426 -10.655 1.00 87.12 82 ASP A O 1
ATOM 653 N N . ASN A 1 83 ? 15.663 -3.418 -11.400 1.00 86.56 83 ASN A N 1
ATOM 654 C CA . ASN A 1 83 ? 16.010 -3.264 -12.809 1.00 86.56 83 ASN A CA 1
ATOM 655 C C . ASN A 1 83 ? 15.934 -1.792 -13.237 1.00 86.56 83 ASN A C 1
ATOM 657 O O . ASN A 1 83 ? 15.005 -1.082 -12.862 1.00 86.56 83 ASN A O 1
ATOM 661 N N . GLU A 1 84 ? 16.845 -1.382 -14.125 1.00 86.88 84 GLU A N 1
ATOM 662 C CA . GLU A 1 84 ? 16.868 -0.035 -14.722 1.00 86.88 84 GLU A CA 1
ATOM 663 C C . GLU A 1 84 ? 15.528 0.340 -15.382 1.00 86.88 84 GLU A C 1
ATOM 665 O O . GLU A 1 84 ? 15.097 1.489 -15.333 1.00 86.88 84 GLU A O 1
ATOM 670 N N . TRP A 1 85 ? 14.836 -0.651 -15.954 1.00 87.75 85 TRP A N 1
ATOM 671 C CA . TRP A 1 85 ? 13.542 -0.483 -16.605 1.00 87.75 85 TRP A CA 1
ATOM 672 C C . TRP A 1 85 ? 12.515 -1.456 -16.032 1.00 87.75 85 TRP A C 1
ATOM 674 O O . TRP A 1 85 ? 12.732 -2.672 -16.001 1.00 87.75 85 TRP A O 1
ATOM 684 N N . LEU A 1 86 ? 11.362 -0.920 -15.628 1.00 88.25 86 LEU A N 1
ATOM 685 C CA . LEU A 1 86 ? 10.230 -1.718 -15.170 1.00 88.25 86 LEU A CA 1
ATOM 686 C C . LEU A 1 86 ? 9.449 -2.293 -16.351 1.00 88.25 86 LEU A C 1
ATOM 688 O O . LEU A 1 86 ? 9.207 -1.622 -17.356 1.00 88.25 86 LEU A O 1
ATOM 692 N N . VAL A 1 87 ? 8.977 -3.529 -16.204 1.00 87.62 87 VAL A N 1
ATOM 693 C CA . VAL A 1 87 ? 8.066 -4.133 -17.184 1.00 87.62 87 VAL A CA 1
ATOM 694 C C . VAL A 1 87 ? 6.625 -3.637 -16.976 1.00 87.62 87 VAL A C 1
ATOM 696 O O . VAL A 1 87 ? 6.262 -3.246 -15.862 1.00 87.62 87 VAL A O 1
ATOM 699 N N . PRO A 1 88 ? 5.743 -3.703 -17.994 1.00 89.25 88 PRO A N 1
ATOM 700 C CA . PRO A 1 88 ? 4.377 -3.179 -17.887 1.00 89.25 88 PRO A CA 1
ATOM 701 C C . PRO A 1 88 ? 3.566 -3.718 -16.699 1.00 89.25 88 PRO A C 1
ATOM 703 O O . PRO A 1 88 ? 2.785 -2.983 -16.101 1.00 89.25 88 PRO A O 1
ATOM 706 N N . SER A 1 89 ? 3.771 -4.979 -16.307 1.00 87.31 89 SER A N 1
ATOM 707 C CA . SER A 1 89 ? 3.091 -5.576 -15.150 1.00 87.31 89 SER A CA 1
ATOM 708 C C . SER A 1 89 ? 3.541 -4.980 -13.811 1.00 87.31 89 SER A C 1
ATOM 710 O O . SER A 1 89 ? 2.718 -4.834 -12.908 1.00 87.31 89 SER A O 1
ATOM 712 N N . GLN A 1 90 ? 4.813 -4.592 -13.681 1.00 84.81 90 GLN A N 1
ATOM 713 C CA . GLN A 1 90 ? 5.327 -3.874 -12.513 1.00 84.81 90 GLN A CA 1
ATOM 714 C C . GLN A 1 90 ? 4.761 -2.453 -12.464 1.00 84.81 90 GLN A C 1
ATOM 716 O O . GLN A 1 90 ? 4.272 -2.027 -11.420 1.00 84.81 90 GLN A O 1
ATOM 721 N N . VAL A 1 91 ? 4.733 -1.746 -13.599 1.00 83.50 91 VAL A N 1
ATOM 722 C CA . VAL A 1 91 ? 4.133 -0.403 -13.680 1.00 83.50 91 VAL A CA 1
ATOM 723 C C . VAL A 1 91 ? 2.658 -0.451 -13.278 1.00 83.50 91 VAL A C 1
ATOM 725 O O . VAL A 1 91 ? 2.237 0.276 -12.380 1.00 83.50 91 VAL A O 1
ATOM 728 N N . GLN A 1 92 ? 1.885 -1.371 -13.861 1.00 85.25 92 GLN A N 1
ATOM 729 C CA . GLN A 1 92 ? 0.479 -1.563 -13.510 1.00 85.25 92 GLN A CA 1
ATOM 730 C C . GLN A 1 92 ? 0.304 -1.854 -12.014 1.00 85.25 92 GLN A C 1
ATOM 732 O O . GLN A 1 92 ? -0.557 -1.256 -11.369 1.00 85.25 92 GLN A O 1
ATOM 737 N N . TYR A 1 93 ? 1.126 -2.742 -11.448 1.00 85.69 93 TYR A N 1
ATOM 738 C CA . TYR A 1 93 ? 1.097 -3.056 -10.021 1.00 85.69 93 TYR A CA 1
ATOM 739 C C . TYR A 1 93 ? 1.366 -1.815 -9.158 1.00 85.69 93 TYR A C 1
ATOM 741 O O . TYR A 1 93 ? 0.623 -1.546 -8.215 1.00 85.69 93 TYR A O 1
ATOM 749 N N . ALA A 1 94 ? 2.391 -1.029 -9.493 1.00 82.56 94 ALA A N 1
ATOM 750 C CA . ALA A 1 94 ? 2.752 0.172 -8.750 1.00 82.56 94 ALA A CA 1
ATOM 751 C C . ALA A 1 94 ? 1.645 1.239 -8.794 1.00 82.56 94 ALA A C 1
ATOM 753 O O . ALA A 1 94 ? 1.362 1.852 -7.757 1.00 82.56 94 ALA A O 1
ATOM 754 N N . CYS A 1 95 ? 1.001 1.413 -9.956 1.00 80.88 95 CYS A N 1
ATOM 755 C CA . CYS A 1 95 ? -0.139 2.309 -10.151 1.00 80.88 95 CYS A CA 1
ATOM 756 C C . CYS A 1 95 ? -1.359 1.870 -9.337 1.00 80.88 95 CYS A C 1
ATOM 758 O O . CYS A 1 95 ? -1.970 2.699 -8.667 1.00 80.88 95 CYS A O 1
ATOM 760 N N . VAL A 1 96 ? -1.695 0.574 -9.350 1.00 84.62 96 VAL A N 1
ATOM 761 C CA . VAL A 1 96 ? -2.793 0.032 -8.535 1.00 84.62 96 VAL A CA 1
ATOM 762 C C . VAL A 1 96 ? -2.516 0.263 -7.050 1.00 84.62 96 VAL A C 1
ATOM 764 O O . VAL A 1 96 ? -3.402 0.725 -6.338 1.00 84.62 96 VAL A O 1
ATOM 767 N N . ASP A 1 97 ? -1.286 0.029 -6.588 1.00 83.56 97 ASP A N 1
ATOM 768 C CA . ASP A 1 97 ? -0.912 0.295 -5.196 1.00 83.56 97 ASP A CA 1
ATOM 769 C C . ASP A 1 97 ? -1.019 1.774 -4.828 1.00 83.56 97 ASP A C 1
ATOM 771 O O . ASP A 1 97 ? -1.514 2.096 -3.753 1.00 83.56 97 ASP A O 1
ATOM 775 N N . ALA A 1 98 ? -0.588 2.677 -5.710 1.00 81.75 98 ALA A N 1
ATOM 776 C CA . ALA A 1 98 ? -0.711 4.114 -5.476 1.00 81.75 98 ALA A CA 1
ATOM 777 C C . ALA A 1 98 ? -2.183 4.557 -5.413 1.00 81.75 98 ALA A C 1
ATOM 779 O O . ALA A 1 98 ? -2.571 5.285 -4.501 1.00 81.75 98 ALA A O 1
ATOM 780 N N . PHE A 1 99 ? -3.013 4.068 -6.339 1.00 82.50 99 PHE A N 1
ATOM 781 C CA . PHE A 1 99 ? -4.440 4.373 -6.375 1.00 82.50 99 PHE A CA 1
ATOM 782 C C . PHE A 1 99 ? -5.171 3.871 -5.126 1.00 82.50 99 PHE A C 1
ATOM 784 O O . PHE A 1 99 ? -5.924 4.623 -4.513 1.00 82.50 99 PHE A O 1
ATOM 791 N N . LEU A 1 100 ? -4.928 2.622 -4.715 1.00 85.06 100 LEU A N 1
ATOM 792 C CA . LEU A 1 100 ? -5.556 2.053 -3.522 1.00 85.06 100 LEU A CA 1
ATOM 793 C C . LEU A 1 100 ? -5.177 2.834 -2.266 1.00 85.06 100 LEU A C 1
ATOM 795 O O . LEU A 1 100 ? -6.048 3.124 -1.453 1.00 85.06 100 LEU A O 1
ATOM 799 N N . SER A 1 101 ? -3.907 3.214 -2.125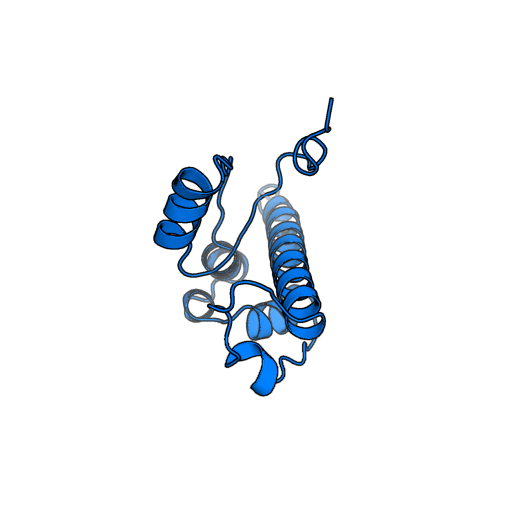 1.00 83.75 101 SER A N 1
ATOM 800 C CA . SER A 1 101 ? -3.453 4.039 -1.006 1.00 83.75 101 SER A CA 1
ATOM 801 C C . SER A 1 101 ? -4.192 5.372 -0.934 1.00 83.75 101 SER A C 1
ATOM 803 O O . SER A 1 101 ? -4.671 5.750 0.135 1.00 83.75 101 SER A O 1
ATOM 805 N N . TYR A 1 102 ? -4.306 6.065 -2.070 1.00 82.88 102 TYR A N 1
ATOM 806 C CA . TYR A 1 102 ? -5.040 7.324 -2.163 1.00 82.88 102 TYR A CA 1
ATOM 807 C C . TYR A 1 102 ? -6.515 7.141 -1.791 1.00 82.88 102 TYR A C 1
ATOM 809 O O . TYR A 1 102 ? -7.043 7.869 -0.951 1.00 82.88 102 TYR A O 1
ATOM 817 N N . GLU A 1 103 ? -7.172 6.142 -2.378 1.00 86.12 103 GLU A N 1
ATOM 818 C CA . GLU A 1 103 ? -8.602 5.911 -2.199 1.00 86.12 103 GLU A CA 1
ATOM 819 C C . GLU A 1 103 ? -8.947 5.517 -0.757 1.00 86.12 103 GLU A C 1
ATOM 821 O O . GLU A 1 103 ? -9.899 6.041 -0.179 1.00 86.12 103 GLU A O 1
ATOM 826 N N . ILE A 1 104 ? -8.134 4.651 -0.143 1.00 88.62 104 ILE A N 1
ATOM 827 C CA . ILE A 1 104 ? -8.254 4.284 1.274 1.00 88.62 104 ILE A CA 1
ATOM 828 C C . ILE A 1 104 ? -8.119 5.532 2.147 1.00 88.62 104 ILE A C 1
ATOM 830 O O . ILE A 1 104 ? -8.978 5.781 2.992 1.00 88.62 104 ILE A O 1
ATOM 834 N N . GLY A 1 105 ? -7.074 6.337 1.930 1.00 87.31 105 GLY A N 1
ATOM 835 C CA . GLY A 1 105 ? -6.867 7.577 2.677 1.00 87.31 105 GLY A CA 1
ATOM 836 C C . GLY A 1 105 ? -8.055 8.528 2.547 1.00 87.31 105 GLY A C 1
ATOM 837 O O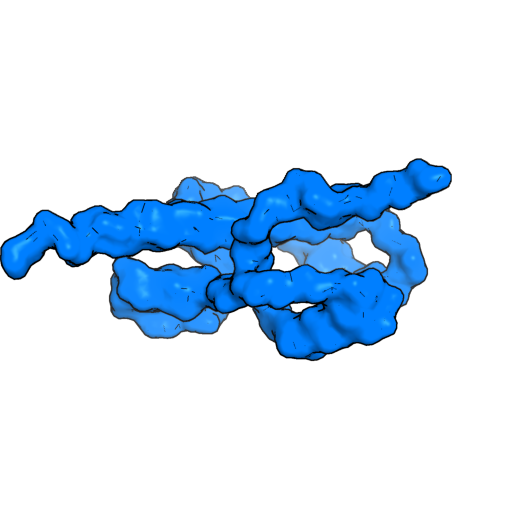 . GLY A 1 105 ? -8.553 9.030 3.553 1.00 87.31 105 GLY A O 1
ATOM 838 N N . ARG A 1 106 ? -8.566 8.719 1.326 1.00 86.81 106 ARG A N 1
ATOM 839 C CA . ARG A 1 106 ? -9.735 9.561 1.043 1.00 86.81 106 ARG A CA 1
ATOM 840 C C . ARG A 1 106 ? -10.981 9.103 1.800 1.00 86.81 106 ARG A C 1
ATOM 842 O O . ARG A 1 106 ? -11.644 9.926 2.427 1.00 86.81 106 ARG A O 1
ATOM 849 N N . VAL A 1 107 ? -11.294 7.806 1.766 1.00 89.12 107 VAL A N 1
ATOM 850 C CA . VAL A 1 107 ? -12.462 7.247 2.469 1.00 89.12 107 VAL A CA 1
ATOM 851 C C . VAL A 1 107 ? -12.328 7.414 3.980 1.00 89.12 107 VAL A C 1
ATOM 853 O O . VAL A 1 107 ? -13.279 7.842 4.630 1.00 89.12 107 VAL A O 1
ATOM 856 N N . LEU A 1 108 ? -11.150 7.137 4.542 1.00 88.06 108 LEU A N 1
ATOM 857 C CA . LEU A 1 108 ? -10.908 7.272 5.979 1.00 88.06 108 LEU A CA 1
ATOM 858 C C . LEU A 1 108 ? -11.002 8.729 6.452 1.00 88.06 108 LEU A C 1
ATOM 860 O O . LEU A 1 108 ? -11.628 9.000 7.476 1.00 88.06 108 LEU A O 1
ATOM 864 N N . MET A 1 109 ? -10.429 9.671 5.698 1.00 85.94 109 MET A N 1
ATOM 865 C CA . MET A 1 109 ? -10.483 11.099 6.029 1.00 85.94 109 MET A CA 1
ATOM 866 C C . MET A 1 109 ? -11.908 11.656 5.942 1.00 85.94 109 MET A C 1
ATOM 868 O O . MET A 1 109 ? -12.306 12.434 6.805 1.00 85.94 109 MET A O 1
ATOM 872 N N . ASN A 1 110 ? -12.699 11.225 4.956 1.00 83.06 110 ASN A N 1
ATOM 873 C CA . ASN A 1 110 ? -14.095 11.650 4.828 1.00 83.06 110 ASN A CA 1
ATOM 874 C C . ASN A 1 110 ? -15.006 10.979 5.871 1.00 83.06 110 ASN A C 1
ATOM 876 O O . ASN A 1 110 ? -15.951 11.599 6.349 1.00 83.06 110 ASN A O 1
ATOM 880 N N . GLY A 1 111 ? -14.721 9.730 6.250 1.00 68.19 111 GLY A N 1
ATOM 881 C CA . GLY A 1 111 ? -15.464 9.003 7.283 1.00 68.19 111 GLY A CA 1
ATOM 882 C C . GLY A 1 111 ? -15.209 9.519 8.703 1.00 68.19 111 GLY A C 1
ATOM 883 O O . GLY A 1 111 ? -16.124 9.514 9.521 1.00 68.19 111 GLY A O 1
ATOM 884 N N . GLY A 1 112 ? -13.998 10.012 8.993 1.00 55.72 112 GLY A N 1
ATOM 885 C CA . GLY A 1 112 ? -13.638 10.581 10.299 1.00 55.72 112 GLY A CA 1
ATOM 886 C C . GLY A 1 112 ? -14.248 11.960 10.594 1.00 55.72 112 GLY A C 1
ATOM 887 O O . GLY A 1 112 ? -14.400 12.320 11.758 1.00 55.72 112 GLY A O 1
ATOM 888 N N . GLN A 1 113 ? -14.645 12.716 9.564 1.00 49.50 113 GLN A N 1
ATOM 889 C CA . GLN A 1 113 ? -15.240 14.059 9.698 1.00 49.50 113 GLN A CA 1
ATOM 890 C C . GLN A 1 113 ? -16.708 14.039 10.166 1.00 49.50 113 GLN A C 1
ATOM 892 O O . GLN A 1 113 ? -17.219 15.059 10.616 1.00 49.50 113 GLN A O 1
ATOM 897 N N . ASN A 1 114 ? -17.389 12.889 10.109 1.00 43.56 114 ASN A N 1
ATOM 898 C CA . ASN A 1 114 ? -18.775 12.762 10.580 1.00 43.56 114 ASN A CA 1
ATOM 899 C C . ASN A 1 114 ? -18.887 12.468 12.089 1.00 43.56 114 ASN A C 1
ATOM 901 O O . ASN A 1 114 ? -19.997 12.412 12.615 1.00 43.56 114 ASN A O 1
ATOM 905 N N . SER A 1 115 ? -17.764 12.291 12.791 1.00 44.56 115 SER A N 1
ATOM 906 C CA . SER A 1 115 ? -17.735 11.887 14.206 1.00 44.56 115 SER A CA 1
ATOM 907 C C . SER A 1 115 ? -17.476 13.042 15.183 1.00 44.56 115 SER A C 1
ATOM 909 O O . SER A 1 115 ? -17.499 12.831 16.390 1.00 44.56 115 SER A O 1
ATOM 911 N N . SER A 1 116 ? -17.241 14.263 14.692 1.00 45.09 116 SER A N 1
ATOM 912 C CA . SER A 1 116 ? -16.954 15.460 15.504 1.00 45.09 116 SER A CA 1
ATOM 913 C C . SER A 1 116 ? -18.123 16.457 15.585 1.00 45.09 116 SER A C 1
ATOM 915 O O . SER A 1 116 ? -17.947 17.575 16.060 1.00 45.09 116 SER A O 1
ATOM 917 N N . GLY A 1 117 ? -19.325 16.060 15.150 1.00 39.91 117 GLY A N 1
ATOM 918 C CA . GLY A 1 117 ? -20.530 16.903 15.121 1.00 39.91 117 GLY A CA 1
ATOM 919 C C . GLY A 1 117 ? -21.704 16.403 15.970 1.00 39.91 117 GLY A C 1
ATOM 920 O O . GLY A 1 117 ? -22.849 16.679 15.620 1.00 39.91 117 GLY A O 1
ATOM 921 N N . GLY A 1 118 ? -21.459 15.645 17.041 1.00 35.34 118 GLY A N 1
ATOM 922 C CA . GLY A 1 118 ? -22.519 15.055 17.863 1.00 35.34 118 GLY A CA 1
ATOM 923 C C . GLY A 1 118 ? -22.284 15.202 19.364 1.00 35.34 118 GLY A C 1
ATOM 924 O O . GLY A 1 118 ? -21.733 14.282 19.955 1.00 35.34 118 GLY A O 1
ATOM 925 N N . LEU A 1 119 ? -22.796 16.321 19.900 1.00 34.91 119 LEU A N 1
ATOM 926 C CA . LEU A 1 119 ? -23.117 16.663 21.303 1.00 34.91 119 LEU A CA 1
ATOM 927 C C . LEU A 1 119 ? -21.970 16.751 22.324 1.00 34.91 119 LEU A C 1
ATOM 929 O O . LEU A 1 119 ? -21.414 15.710 22.728 1.00 34.91 119 LEU A O 1
#